Protein AF-A0A820P1N0-F1 (afdb_monomer_lite)

InterPro domains:
  IPR041491 TRPM, SLOG domain [PF18139] (3-102)
  IPR050927 Transient receptor potential cation channel M [PTHR13800] (3-101)

Sequence (105 aa):
KKSGQCDLEPNHTHFLLFDDGKENPDAVLPLRAEIEKYSRYTSLENTIEETVESPIPIVMVLVEGGRSSIETICQALEWNTPVVVIKDSGRAADLVAKLHACYSD

Structure (mmCIF, N/CA/C/O backbone):
data_AF-A0A820P1N0-F1
#
_entry.id   AF-A0A820P1N0-F1
#
loop_
_atom_site.group_PDB
_atom_site.id
_atom_site.type_symbol
_atom_site.label_atom_id
_atom_site.label_alt_id
_atom_site.label_comp_id
_atom_site.label_asym_id
_atom_site.label_entity_id
_atom_site.label_seq_id
_atom_site.pdbx_PDB_ins_code
_atom_site.Cartn_x
_atom_site.Cartn_y
_atom_site.Cartn_z
_atom_site.occupancy
_atom_site.B_iso_or_equiv
_atom_site.auth_seq_id
_atom_site.auth_comp_id
_atom_site.auth_asym_id
_atom_site.auth_atom_id
_atom_site.pdbx_PDB_model_num
ATOM 1 N N . LYS A 1 1 ? -18.922 -0.797 20.672 1.00 48.94 1 LYS A N 1
ATOM 2 C CA . LYS A 1 1 ? -17.823 -0.370 19.775 1.00 48.94 1 LYS A CA 1
ATOM 3 C C . LYS A 1 1 ? -17.818 1.151 19.728 1.00 48.94 1 LYS A C 1
ATOM 5 O O . LYS A 1 1 ? -18.884 1.708 19.492 1.00 48.94 1 LYS A O 1
ATOM 10 N N . LYS A 1 2 ? -16.690 1.816 20.015 1.00 51.81 2 LYS A N 1
ATOM 11 C CA . LYS A 1 2 ? -16.544 3.242 19.675 1.00 51.81 2 LYS A CA 1
ATOM 12 C C . LYS A 1 2 ? -16.565 3.357 18.145 1.00 51.81 2 LYS A C 1
ATOM 14 O O . LYS A 1 2 ? -16.076 2.457 17.462 1.00 51.81 2 LYS A O 1
ATOM 19 N N . SER A 1 3 ? -17.191 4.398 17.604 1.00 62.66 3 SER A N 1
ATOM 20 C CA . SER A 1 3 ? -17.210 4.641 16.158 1.00 62.66 3 SER A CA 1
ATOM 21 C C . SER A 1 3 ? -15.783 4.841 15.646 1.00 62.66 3 SER A C 1
ATOM 23 O O . SER A 1 3 ? -15.038 5.605 16.250 1.00 62.66 3 SER A O 1
ATOM 25 N N . GLY A 1 4 ? -15.414 4.175 14.550 1.00 69.62 4 GLY A N 1
ATOM 26 C CA . GLY A 1 4 ? -14.095 4.334 13.923 1.00 69.62 4 GLY A CA 1
ATOM 27 C C . GLY A 1 4 ? -13.011 3.345 14.370 1.00 69.62 4 GLY A C 1
ATOM 28 O O . GLY A 1 4 ? -11.889 3.458 13.896 1.00 69.62 4 GLY A O 1
ATOM 29 N N . GLN A 1 5 ? -13.321 2.364 15.227 1.00 75.81 5 GLN A N 1
ATOM 30 C CA . GLN A 1 5 ? -12.382 1.293 15.592 1.00 75.81 5 GLN A CA 1
ATOM 31 C C . GLN A 1 5 ? -12.703 -0.020 14.862 1.00 75.81 5 GLN A C 1
ATOM 33 O O . GLN A 1 5 ? -13.861 -0.449 14.819 1.00 75.81 5 GLN A O 1
ATOM 38 N N . CYS A 1 6 ? -11.667 -0.665 14.327 1.00 83.62 6 CYS A N 1
ATOM 39 C CA . CYS A 1 6 ? -11.699 -2.016 13.772 1.00 83.62 6 CYS A CA 1
ATOM 40 C C . CYS A 1 6 ? -11.004 -3.007 14.721 1.00 83.62 6 CYS A C 1
ATOM 42 O O . CYS A 1 6 ? -10.096 -2.636 15.462 1.00 83.62 6 CYS A O 1
ATOM 44 N N . ASP A 1 7 ? -11.461 -4.260 14.713 1.00 91.81 7 ASP A N 1
ATOM 45 C CA . ASP A 1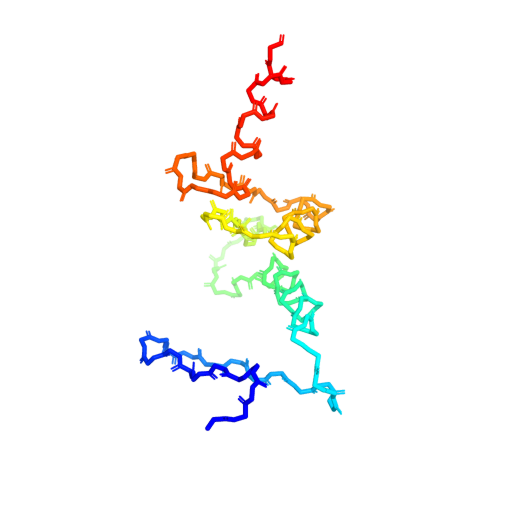 7 ? -10.792 -5.347 15.433 1.00 91.81 7 ASP A CA 1
ATOM 46 C C . ASP A 1 7 ? -9.562 -5.812 14.625 1.00 91.81 7 ASP A C 1
ATOM 48 O O . ASP A 1 7 ? -9.526 -5.648 13.403 1.00 91.81 7 ASP A O 1
ATOM 52 N N . LEU A 1 8 ? -8.561 -6.396 15.292 1.00 93.56 8 LEU A N 1
ATOM 53 C CA . LEU A 1 8 ? -7.397 -6.982 14.615 1.00 93.56 8 LEU A CA 1
ATOM 54 C C . LEU A 1 8 ? -7.804 -8.227 13.810 1.00 93.56 8 LEU A C 1
ATOM 56 O O . LEU A 1 8 ? -8.680 -8.985 14.230 1.00 93.56 8 LEU A O 1
ATOM 60 N N . GLU A 1 9 ? -7.148 -8.458 12.673 1.00 93.56 9 GLU A N 1
ATOM 61 C CA . GLU A 1 9 ? -7.422 -9.624 11.827 1.00 93.56 9 GLU A CA 1
ATOM 62 C C . GLU 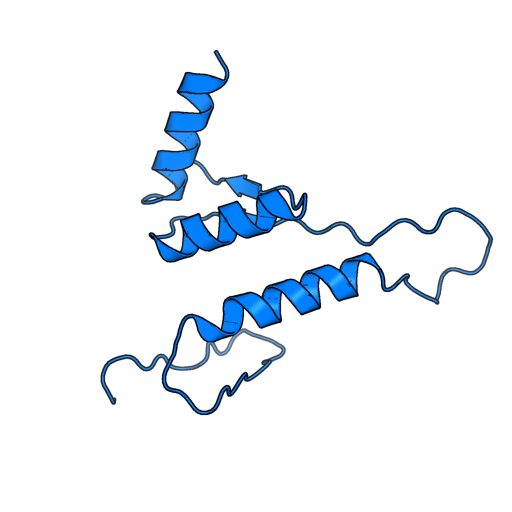A 1 9 ? -6.646 -10.859 12.358 1.00 93.56 9 GLU A C 1
ATOM 64 O O . GLU A 1 9 ? -5.430 -10.773 12.553 1.00 93.56 9 GLU A O 1
ATOM 69 N N . PRO A 1 10 ? -7.320 -11.993 12.649 1.00 96.44 10 PRO A N 1
ATOM 70 C CA . PRO A 1 10 ? -6.738 -13.132 13.378 1.00 96.44 10 PRO A CA 1
ATOM 71 C C . PRO A 1 10 ? -5.750 -14.016 12.594 1.00 96.44 10 PRO A C 1
ATOM 73 O O . PRO A 1 10 ? -5.075 -14.847 13.196 1.00 96.44 10 PRO A O 1
ATOM 76 N N . ASN A 1 11 ? -5.674 -13.880 11.276 1.00 97.00 11 ASN A N 1
ATOM 77 C CA . ASN A 1 11 ? -4.828 -14.654 10.371 1.00 97.00 11 ASN A CA 1
ATOM 78 C C . ASN A 1 11 ? -3.450 -14.005 10.126 1.00 97.00 11 ASN A C 1
ATOM 80 O O . ASN A 1 11 ? -2.628 -14.574 9.403 1.00 97.00 11 ASN A O 1
ATOM 84 N N . HIS A 1 12 ? -3.153 -12.843 10.723 1.00 95.12 12 HIS A N 1
ATOM 85 C CA . HIS A 1 12 ? -1.797 -12.287 10.719 1.00 95.12 12 HIS A CA 1
ATOM 86 C C . HIS A 1 12 ? -0.866 -13.027 11.693 1.00 95.12 12 HIS A C 1
ATOM 88 O O . HIS A 1 12 ? -1.254 -13.409 12.793 1.00 95.12 12 HIS A O 1
ATOM 94 N N . THR A 1 13 ? 0.404 -13.183 11.305 1.00 96.94 13 THR A N 1
ATOM 95 C CA . THR A 1 13 ? 1.436 -13.824 12.143 1.00 96.94 13 THR A CA 1
ATOM 96 C C . THR A 1 13 ? 2.090 -12.857 13.130 1.00 96.94 13 THR A C 1
ATOM 98 O O . THR A 1 13 ? 2.517 -13.270 14.204 1.00 96.94 13 THR A O 1
ATOM 101 N N . HIS A 1 14 ? 2.183 -11.578 12.763 1.00 93.75 14 HIS A N 1
ATOM 102 C CA . HIS A 1 14 ? 2.850 -10.526 13.525 1.00 93.75 14 HIS A CA 1
ATOM 103 C C . HIS A 1 14 ? 2.036 -9.235 13.441 1.00 93.75 14 HIS A C 1
ATOM 105 O O . HIS A 1 14 ? 1.436 -8.943 12.406 1.00 93.75 14 HIS A O 1
ATOM 111 N N . PHE A 1 15 ? 2.072 -8.440 14.510 1.00 92.38 15 PHE A N 1
ATOM 112 C CA . PHE A 1 15 ? 1.457 -7.117 14.564 1.00 92.38 15 PHE A CA 1
ATOM 113 C C . PHE A 1 15 ? 2.504 -6.083 14.968 1.00 92.38 15 PHE A C 1
ATOM 115 O O . PHE A 1 15 ? 3.211 -6.266 15.958 1.00 92.38 15 PHE A O 1
ATOM 122 N N . LEU A 1 16 ? 2.565 -4.983 14.222 1.00 88.69 16 LEU A N 1
ATOM 123 C CA . LEU A 1 16 ? 3.283 -3.776 14.617 1.00 88.69 16 LEU A CA 1
ATOM 124 C C . LEU A 1 16 ? 2.231 -2.736 15.000 1.00 88.69 16 LEU A C 1
ATOM 126 O O . LEU A 1 16 ? 1.478 -2.272 14.147 1.00 88.69 16 LEU A O 1
ATOM 130 N N . LEU A 1 17 ? 2.139 -2.428 16.293 1.00 88.31 17 LEU A N 1
ATOM 131 C CA . LEU A 1 17 ? 1.188 -1.451 16.817 1.00 88.31 17 LEU A CA 1
ATOM 132 C C . LEU A 1 17 ? 1.887 -0.098 16.925 1.00 88.31 17 LEU A C 1
ATOM 134 O O . LEU A 1 17 ? 2.865 0.037 17.6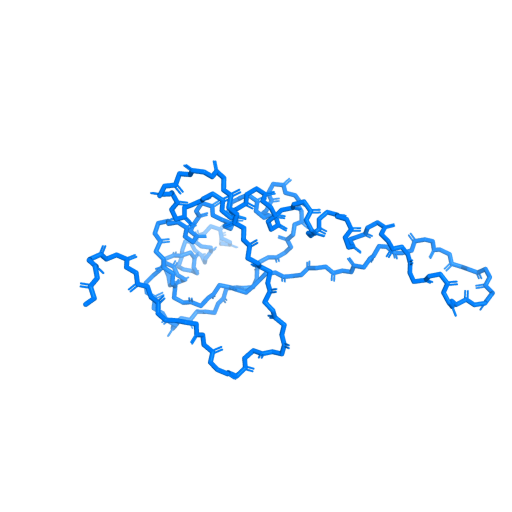59 1.00 88.31 17 LEU A O 1
ATOM 138 N N . PHE A 1 18 ? 1.393 0.880 16.174 1.00 83.38 18 PHE A N 1
ATOM 139 C CA . PHE A 1 18 ? 1.914 2.240 16.177 1.00 83.38 18 PHE A CA 1
ATOM 140 C C . PHE A 1 18 ? 1.005 3.153 16.998 1.00 83.38 18 PHE A C 1
ATOM 142 O O . PHE A 1 18 ? -0.214 3.115 16.838 1.00 83.38 18 PHE A O 1
ATOM 149 N N . ASP A 1 19 ? 1.610 3.966 17.858 1.00 85.75 19 ASP A N 1
ATOM 150 C CA . ASP A 1 19 ? 0.928 4.956 18.687 1.00 85.75 19 ASP A CA 1
ATOM 151 C C . ASP A 1 19 ? 1.671 6.293 18.558 1.00 85.75 19 ASP A C 1
ATOM 153 O O . ASP A 1 19 ? 2.826 6.413 18.968 1.00 85.75 19 ASP A O 1
ATOM 157 N N . ASP A 1 20 ? 1.022 7.289 17.951 1.00 83.50 20 ASP A N 1
ATOM 158 C CA . ASP A 1 20 ? 1.520 8.66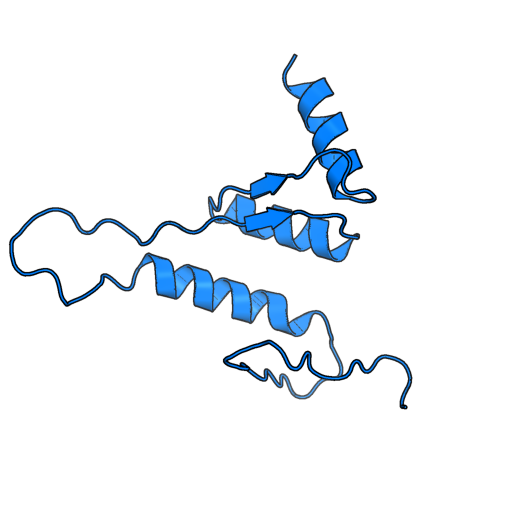8 17.852 1.00 83.50 20 ASP A CA 1
ATOM 159 C C . ASP A 1 20 ? 0.925 9.586 18.940 1.00 83.50 20 ASP A C 1
ATOM 161 O O . ASP A 1 20 ? 1.089 10.811 18.896 1.00 83.50 20 ASP A O 1
ATOM 165 N N . GLY A 1 21 ? 0.213 9.006 19.913 1.00 86.25 21 GLY A N 1
ATOM 166 C CA . GLY A 1 21 ? -0.526 9.707 20.955 1.00 86.25 21 GLY A CA 1
ATOM 167 C C . GLY A 1 21 ? -1.802 10.399 20.463 1.00 86.25 21 GLY A C 1
ATOM 168 O O . GLY A 1 21 ? -2.403 11.157 21.230 1.00 86.25 21 GLY A O 1
ATOM 169 N N . LYS A 1 22 ? -2.219 10.194 19.203 1.00 83.44 22 LYS A N 1
ATOM 170 C CA . LYS A 1 22 ? -3.414 10.797 18.594 1.00 83.44 22 LYS A CA 1
ATOM 171 C C . LYS A 1 22 ? -4.338 9.720 18.023 1.00 83.44 22 LYS A C 1
ATOM 173 O O . LYS A 1 22 ? -3.924 8.649 17.602 1.00 83.44 22 LYS A O 1
ATOM 178 N N . GLU A 1 23 ? -5.631 10.029 17.934 1.00 77.88 23 GLU A N 1
ATOM 179 C CA . GLU A 1 23 ? -6.587 9.195 17.190 1.00 77.88 23 GLU A CA 1
ATOM 180 C C . GLU A 1 23 ? -6.524 9.546 15.690 1.00 77.88 23 GLU A C 1
ATOM 182 O O . GLU A 1 23 ? -7.466 10.105 15.129 1.00 77.88 23 GLU A O 1
ATOM 187 N N . ASN A 1 24 ? -5.379 9.278 15.048 1.00 73.31 24 ASN A N 1
ATOM 188 C CA . ASN A 1 24 ? -5.157 9.547 13.626 1.00 73.31 24 ASN A CA 1
ATOM 189 C C . ASN A 1 24 ? -4.913 8.244 12.833 1.00 73.31 24 ASN A C 1
ATOM 191 O O . ASN A 1 24 ? -3.807 7.704 12.877 1.00 73.31 24 ASN A O 1
ATOM 195 N N . PRO A 1 25 ? -5.898 7.745 12.065 1.00 69.06 25 PRO A N 1
ATOM 196 C CA . PRO A 1 25 ? -5.761 6.489 11.325 1.00 69.06 25 PRO A CA 1
ATOM 197 C C . PRO A 1 25 ? -4.703 6.537 10.208 1.00 69.06 25 PRO A C 1
ATOM 199 O O . PRO A 1 25 ? -4.191 5.490 9.818 1.00 69.06 25 PRO A O 1
ATOM 202 N N . ASP A 1 26 ? -4.328 7.726 9.727 1.00 72.12 26 ASP A N 1
ATOM 203 C CA . ASP A 1 26 ? -3.341 7.888 8.650 1.00 72.12 26 ASP A CA 1
ATOM 204 C C . ASP A 1 26 ? -1.891 7.969 9.169 1.00 72.12 26 ASP A C 1
ATOM 206 O O . ASP A 1 26 ? -0.939 8.012 8.387 1.00 72.12 26 ASP A O 1
ATOM 210 N N . ALA A 1 27 ? -1.687 7.951 10.492 1.00 75.06 27 ALA A N 1
ATOM 211 C CA . ALA A 1 27 ? -0.367 8.088 11.112 1.00 75.06 27 ALA A CA 1
ATOM 212 C C . ALA A 1 27 ? 0.587 6.913 10.810 1.00 75.06 27 ALA A C 1
ATOM 214 O O . ALA A 1 27 ? 1.796 7.034 10.991 1.00 75.06 27 ALA A O 1
ATOM 215 N N . VAL A 1 28 ? 0.063 5.790 10.309 1.00 77.19 28 VAL A N 1
ATOM 216 C CA . VAL A 1 28 ? 0.844 4.588 9.971 1.00 77.19 28 VAL A CA 1
ATOM 217 C C . VAL A 1 28 ? 1.601 4.729 8.641 1.00 77.19 28 VAL A C 1
ATOM 219 O O . VAL A 1 28 ? 2.604 4.042 8.440 1.00 77.19 28 VAL A O 1
ATOM 222 N N . LEU A 1 29 ? 1.179 5.622 7.733 1.00 75.00 29 LEU A N 1
ATOM 223 C CA . LEU A 1 29 ? 1.800 5.757 6.405 1.00 75.00 29 LEU A CA 1
ATOM 224 C C . LEU A 1 29 ? 3.314 6.076 6.477 1.00 75.00 29 LEU A C 1
ATOM 226 O O . LEU A 1 29 ? 4.091 5.352 5.847 1.00 75.00 29 LEU A O 1
ATOM 230 N N . PRO A 1 30 ? 3.774 7.071 7.268 1.00 76.94 30 PRO A N 1
ATOM 231 C CA . PRO A 1 30 ? 5.203 7.360 7.429 1.00 76.94 30 PRO A CA 1
ATOM 232 C C . PRO A 1 30 ? 6.011 6.233 8.084 1.00 76.94 30 PRO A C 1
ATOM 234 O O . PRO A 1 30 ? 7.195 6.090 7.796 1.00 76.94 30 PRO A O 1
ATOM 237 N N . LEU A 1 31 ? 5.397 5.416 8.945 1.00 80.81 31 LEU A N 1
ATOM 238 C CA . LEU A 1 31 ? 6.086 4.269 9.540 1.00 80.81 31 LEU A CA 1
ATOM 239 C C . LEU A 1 31 ? 6.304 3.169 8.497 1.00 80.81 31 LEU A C 1
ATOM 241 O O . LEU A 1 31 ? 7.403 2.633 8.365 1.00 80.81 31 LEU A O 1
ATOM 245 N N . ARG A 1 32 ? 5.255 2.838 7.734 1.00 79.62 32 ARG A N 1
ATOM 246 C CA . ARG A 1 32 ? 5.324 1.824 6.673 1.00 79.62 32 ARG A CA 1
ATOM 247 C C . ARG A 1 32 ? 6.433 2.158 5.674 1.00 79.62 32 ARG A C 1
ATOM 249 O O . ARG A 1 32 ? 7.228 1.298 5.309 1.00 79.62 32 ARG A O 1
ATOM 256 N N . ALA A 1 33 ? 6.488 3.420 5.279 1.00 77.62 33 ALA A N 1
ATOM 257 C CA . ALA A 1 33 ? 7.524 3.989 4.441 1.00 77.62 33 ALA A CA 1
ATOM 258 C C . ALA A 1 33 ? 8.954 3.752 4.937 1.00 77.62 33 ALA A C 1
ATOM 260 O O . ALA A 1 33 ? 9.832 3.343 4.176 1.00 77.62 33 ALA A O 1
ATOM 261 N N . GLU A 1 34 ? 9.194 4.024 6.219 1.00 81.62 34 GLU A N 1
ATOM 262 C CA . GLU A 1 34 ? 10.504 3.866 6.839 1.00 81.62 34 GLU A CA 1
ATOM 263 C C . GLU A 1 34 ? 10.923 2.394 6.885 1.00 81.62 34 GLU A C 1
ATOM 265 O O . GLU A 1 34 ? 12.064 2.073 6.555 1.00 81.62 34 GLU A O 1
ATOM 270 N N . ILE A 1 35 ? 9.981 1.496 7.186 1.00 82.69 35 ILE A N 1
ATOM 271 C CA . ILE A 1 35 ? 10.203 0.046 7.154 1.00 82.69 35 ILE A CA 1
ATOM 272 C C . ILE A 1 35 ? 10.580 -0.407 5.740 1.00 82.69 35 ILE A C 1
ATOM 274 O O . ILE A 1 35 ? 11.591 -1.082 5.562 1.00 82.69 35 ILE A O 1
ATOM 278 N N . GLU A 1 36 ? 9.819 -0.004 4.720 1.00 81.25 36 GLU A N 1
ATOM 279 C CA . GLU A 1 36 ? 10.112 -0.356 3.326 1.00 81.25 36 GLU A CA 1
ATOM 280 C C . GLU A 1 36 ? 11.468 0.191 2.862 1.00 81.25 36 GLU A C 1
ATOM 282 O O . GLU A 1 36 ? 12.185 -0.461 2.100 1.00 81.25 36 GLU A O 1
ATOM 287 N N . LYS A 1 37 ? 11.851 1.386 3.318 1.00 78.75 37 LYS A N 1
ATOM 288 C CA . LYS A 1 37 ? 13.178 1.942 3.047 1.00 78.75 37 LYS A CA 1
ATOM 289 C C . LYS A 1 37 ? 14.262 1.119 3.738 1.00 78.75 37 LYS A C 1
ATOM 291 O O . LYS A 1 37 ? 15.239 0.766 3.090 1.00 78.75 37 LYS A O 1
ATOM 296 N N . TYR A 1 38 ? 14.093 0.797 5.017 1.00 80.75 38 TYR A N 1
ATOM 297 C CA . TYR A 1 38 ? 15.064 0.018 5.780 1.00 80.75 38 TYR A CA 1
ATOM 298 C C . TYR A 1 38 ? 15.271 -1.369 5.161 1.00 80.75 38 TYR A C 1
ATOM 300 O O . TYR A 1 38 ? 16.398 -1.720 4.827 1.00 80.75 38 TYR A O 1
ATOM 308 N N . SER A 1 39 ? 14.186 -2.099 4.878 1.00 76.69 39 SER A N 1
ATOM 309 C CA . SER A 1 39 ? 14.245 -3.430 4.265 1.00 76.69 39 SER A CA 1
ATOM 310 C C . SER A 1 39 ? 14.966 -3.449 2.917 1.00 76.69 39 SER A C 1
ATOM 312 O O . SER A 1 39 ? 15.635 -4.428 2.618 1.00 76.69 39 SER A O 1
ATOM 314 N N . ARG A 1 40 ? 14.890 -2.381 2.109 1.00 73.88 40 ARG A N 1
ATOM 315 C CA . ARG A 1 40 ? 15.651 -2.295 0.848 1.00 73.88 40 ARG A CA 1
ATOM 316 C C . ARG A 1 40 ? 17.163 -2.285 1.050 1.00 73.88 40 ARG A C 1
ATOM 318 O O . ARG A 1 40 ? 17.870 -2.816 0.200 1.00 73.88 40 ARG A O 1
ATOM 325 N N . TYR A 1 41 ? 17.645 -1.650 2.119 1.00 71.25 41 TYR A N 1
ATOM 326 C CA . TYR A 1 41 ? 19.075 -1.433 2.367 1.00 71.25 41 TYR A CA 1
ATOM 327 C C . TYR A 1 41 ? 19.678 -2.415 3.371 1.00 71.25 41 TYR A C 1
ATOM 329 O O . TYR A 1 41 ? 20.899 -2.513 3.458 1.00 71.25 41 TYR A O 1
ATOM 337 N N . THR A 1 42 ? 18.856 -3.158 4.113 1.00 68.50 42 THR A N 1
ATOM 338 C CA . THR A 1 42 ? 19.327 -4.295 4.902 1.00 68.50 42 THR A CA 1
ATOM 339 C C . THR A 1 42 ? 19.654 -5.442 3.950 1.00 68.50 42 THR A C 1
ATOM 341 O O . THR A 1 42 ? 18.777 -6.195 3.531 1.00 68.50 42 THR A O 1
ATOM 344 N N . SER A 1 43 ? 20.924 -5.564 3.574 1.00 57.78 43 SER A N 1
ATOM 345 C CA . SER A 1 43 ? 21.436 -6.752 2.900 1.00 57.78 43 SER A CA 1
ATOM 346 C C . SER A 1 43 ? 21.247 -7.969 3.811 1.00 57.78 43 SER A C 1
ATOM 348 O O . SER A 1 43 ? 21.430 -7.902 5.027 1.00 57.78 43 SER A O 1
ATOM 350 N N . LEU A 1 44 ? 20.849 -9.103 3.233 1.00 58.81 44 LEU A N 1
ATOM 351 C CA . LEU A 1 44 ? 20.894 -10.385 3.930 1.00 58.81 44 LEU A CA 1
ATOM 352 C C . LEU A 1 44 ? 22.370 -10.684 4.232 1.00 58.81 44 LEU A C 1
ATOM 354 O O . LEU A 1 44 ? 23.075 -11.195 3.367 1.00 58.81 44 LEU A O 1
ATOM 358 N N . GLU A 1 45 ? 22.829 -10.386 5.450 1.00 52.75 45 GLU A N 1
ATOM 359 C CA . GLU A 1 45 ? 24.209 -10.594 5.941 1.00 52.75 45 GLU A CA 1
ATOM 360 C C . GLU A 1 45 ? 24.715 -12.055 5.840 1.00 52.75 45 GLU A C 1
ATOM 362 O O . GLU A 1 45 ? 25.837 -12.359 6.230 1.00 52.75 45 GLU A O 1
ATOM 367 N N . ASN A 1 46 ? 23.913 -12.981 5.304 1.00 49.84 46 ASN A N 1
ATOM 368 C CA . ASN A 1 46 ? 24.137 -14.423 5.369 1.00 49.84 46 ASN A CA 1
ATOM 369 C C . ASN A 1 46 ? 24.561 -15.095 4.054 1.00 49.84 46 ASN A C 1
ATOM 371 O O . ASN A 1 46 ? 24.611 -16.324 4.022 1.00 49.84 46 ASN A O 1
ATOM 375 N N . THR A 1 47 ? 24.883 -14.363 2.982 1.00 49.62 47 THR A N 1
ATOM 376 C CA . THR A 1 47 ? 25.428 -15.013 1.773 1.00 49.62 47 THR A CA 1
ATOM 377 C C . THR A 1 47 ? 26.927 -14.779 1.683 1.00 49.62 47 THR A C 1
ATOM 379 O O . THR A 1 47 ? 27.409 -13.727 1.278 1.00 49.62 47 THR A O 1
ATOM 382 N N . ILE A 1 48 ? 27.639 -15.794 2.163 1.00 54.78 48 ILE A N 1
ATOM 383 C CA . ILE A 1 48 ? 29.066 -16.033 1.989 1.00 54.78 48 ILE A CA 1
ATOM 384 C C . ILE A 1 48 ? 29.363 -15.998 0.480 1.00 54.78 48 ILE A C 1
ATOM 386 O O . ILE A 1 48 ? 28.635 -16.619 -0.287 1.00 54.78 48 ILE A O 1
ATOM 390 N N . GLU A 1 49 ? 30.440 -15.302 0.111 1.00 52.53 49 GLU A N 1
ATOM 391 C CA . GLU A 1 49 ? 30.992 -15.099 -1.241 1.00 52.53 49 GLU A CA 1
ATOM 392 C C . GLU A 1 49 ? 30.512 -13.835 -1.975 1.00 52.53 49 GLU A C 1
ATOM 394 O O . GLU A 1 49 ? 29.341 -13.626 -2.270 1.00 52.53 49 GLU A O 1
ATOM 399 N N . GLU A 1 50 ? 31.496 -12.971 -2.240 1.00 63.59 50 GLU A N 1
ATOM 400 C CA . GLU A 1 50 ? 31.437 -11.741 -3.024 1.00 63.59 50 GLU A CA 1
ATOM 401 C C . GLU A 1 50 ? 30.454 -11.845 -4.196 1.00 63.59 50 GLU A C 1
ATOM 403 O O . GLU A 1 50 ? 30.662 -12.671 -5.077 1.00 63.59 50 GLU A O 1
ATOM 408 N N . THR A 1 51 ? 29.416 -11.000 -4.249 1.00 50.78 51 THR A N 1
ATOM 409 C CA . THR A 1 51 ? 28.883 -10.404 -5.494 1.00 50.78 51 THR A CA 1
ATOM 410 C C . THR A 1 51 ? 27.642 -9.545 -5.221 1.00 50.78 51 THR A C 1
ATOM 412 O O . THR A 1 51 ? 26.554 -10.049 -4.992 1.00 50.78 51 THR A O 1
ATOM 415 N N . VAL A 1 52 ? 27.823 -8.224 -5.350 1.00 55.00 52 VAL A N 1
ATOM 416 C CA . VAL A 1 52 ? 26.785 -7.181 -5.487 1.00 55.00 52 VAL A CA 1
ATOM 417 C C . VAL A 1 52 ? 25.854 -7.009 -4.275 1.00 55.00 52 VAL A C 1
ATOM 419 O O . VAL A 1 52 ? 24.980 -7.826 -4.013 1.00 55.00 52 VAL A O 1
ATOM 422 N N . GLU A 1 53 ? 25.968 -5.862 -3.594 1.00 60.25 53 GLU A N 1
ATOM 423 C CA . GLU A 1 53 ? 24.935 -5.337 -2.686 1.00 60.25 53 GLU A CA 1
ATOM 424 C C . GLU A 1 53 ? 23.642 -5.078 -3.480 1.00 60.25 53 GLU A C 1
ATOM 426 O O . GLU A 1 53 ? 23.368 -3.966 -3.934 1.00 60.25 53 GLU A O 1
ATOM 431 N N . SER A 1 54 ? 22.868 -6.130 -3.743 1.00 66.50 54 SER A N 1
ATOM 432 C CA . SER A 1 54 ? 21.589 -6.013 -4.427 1.00 66.50 54 SER A CA 1
ATOM 433 C C . SER A 1 54 ? 20.512 -5.700 -3.386 1.00 66.50 54 SER A C 1
ATOM 435 O O . SER A 1 54 ? 20.350 -6.472 -2.436 1.00 66.50 54 SER A O 1
ATOM 437 N N . PRO A 1 55 ? 19.794 -4.572 -3.514 1.00 75.50 55 PRO A N 1
ATOM 438 C CA . PRO A 1 55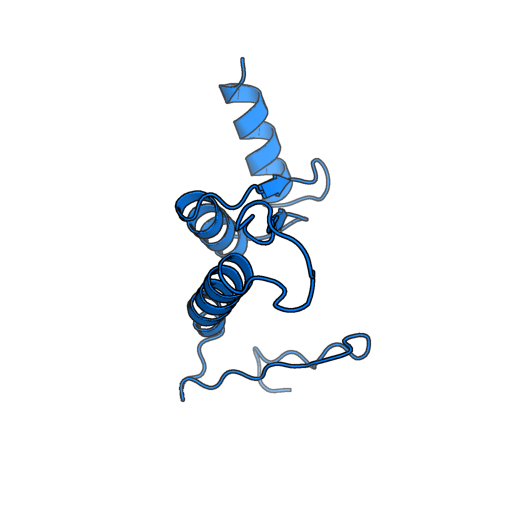 ? 18.749 -4.214 -2.567 1.00 75.50 55 PRO A CA 1
ATOM 439 C C . PRO A 1 55 ? 17.607 -5.230 -2.616 1.00 75.50 55 PRO A C 1
ATOM 441 O O . PRO A 1 55 ? 17.279 -5.763 -3.679 1.00 75.50 55 PRO A O 1
ATOM 444 N N . ILE A 1 56 ? 16.952 -5.458 -1.476 1.00 83.00 56 ILE A N 1
ATOM 445 C CA . ILE A 1 56 ? 15.762 -6.314 -1.430 1.00 83.00 56 ILE A CA 1
ATOM 446 C C . ILE A 1 56 ? 14.653 -5.645 -2.264 1.00 83.00 56 ILE A C 1
ATOM 448 O O . ILE A 1 56 ? 14.272 -4.508 -1.966 1.00 83.00 56 ILE A O 1
ATOM 452 N N . PRO A 1 57 ? 14.116 -6.302 -3.310 1.00 86.25 57 PRO A N 1
ATOM 453 C CA . PRO A 1 57 ? 13.070 -5.713 -4.134 1.00 86.25 57 PRO A CA 1
ATOM 454 C C . PRO A 1 57 ? 11.749 -5.650 -3.359 1.00 86.25 57 PRO A C 1
ATOM 456 O O . PRO A 1 57 ? 11.332 -6.620 -2.729 1.00 86.25 57 PRO A O 1
ATOM 459 N N . ILE A 1 58 ? 11.061 -4.513 -3.451 1.00 87.69 58 ILE A N 1
ATOM 460 C CA . ILE A 1 58 ? 9.742 -4.293 -2.846 1.00 87.69 58 ILE A CA 1
ATOM 461 C C . ILE A 1 58 ? 8.767 -3.895 -3.948 1.00 87.69 58 ILE A C 1
ATOM 463 O O . ILE A 1 58 ? 9.090 -3.062 -4.793 1.00 87.69 58 ILE A O 1
ATOM 467 N N . VAL A 1 59 ? 7.572 -4.481 -3.914 1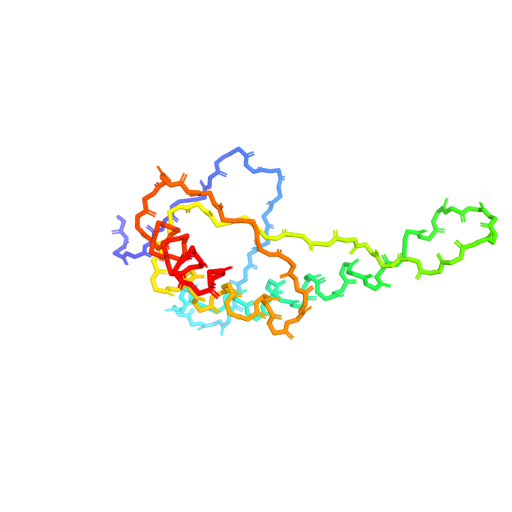.00 92.62 59 VAL A N 1
ATOM 468 C CA . VAL A 1 59 ? 6.460 -4.202 -4.827 1.00 92.62 59 VAL A CA 1
ATOM 469 C C . VAL A 1 59 ? 5.196 -3.943 -4.014 1.00 92.62 59 VAL A C 1
ATOM 471 O O . VAL A 1 59 ? 4.978 -4.580 -2.983 1.00 92.62 59 VAL A O 1
ATOM 474 N N . MET A 1 60 ? 4.352 -3.024 -4.478 1.00 93.88 60 MET A N 1
ATOM 475 C CA . MET A 1 60 ? 3.040 -2.774 -3.887 1.00 93.88 60 MET A CA 1
ATOM 476 C C . MET A 1 60 ? 1.930 -3.290 -4.803 1.00 93.88 60 MET A C 1
ATOM 478 O O . MET A 1 60 ? 2.025 -3.162 -6.019 1.00 93.88 60 MET A O 1
ATOM 482 N N . VAL A 1 61 ? 0.860 -3.842 -4.230 1.00 96.75 61 VAL A N 1
ATOM 483 C CA . VAL A 1 61 ? -0.314 -4.303 -4.985 1.00 96.75 61 VAL A CA 1
ATOM 484 C C . VAL A 1 61 ? -1.522 -3.453 -4.610 1.00 96.75 61 VAL A C 1
ATOM 486 O O . VAL A 1 61 ? -1.849 -3.324 -3.431 1.00 96.75 61 VAL A O 1
ATOM 489 N N . LEU A 1 62 ? -2.189 -2.878 -5.611 1.00 97.50 62 LEU A N 1
ATOM 490 C CA . LEU A 1 62 ? -3.446 -2.155 -5.449 1.00 97.50 62 LEU A CA 1
ATOM 491 C C . LEU A 1 62 ? -4.620 -3.049 -5.866 1.00 97.50 62 LEU A C 1
ATOM 493 O O . LEU A 1 62 ? -4.758 -3.398 -7.040 1.00 97.50 62 LEU A O 1
ATOM 497 N N . VAL A 1 63 ? -5.477 -3.366 -4.894 1.00 97.81 63 VAL A N 1
ATOM 498 C CA . VAL A 1 63 ? -6.762 -4.059 -5.067 1.00 97.81 63 VAL A CA 1
ATOM 499 C C . VAL A 1 63 ? -7.851 -3.161 -4.485 1.00 97.81 63 VAL A C 1
ATOM 501 O O . VAL A 1 63 ? -7.721 -2.708 -3.347 1.00 97.81 63 VAL A O 1
ATOM 504 N N . GLU A 1 64 ? -8.896 -2.868 -5.257 1.00 97.19 64 GLU A N 1
ATOM 505 C CA . GLU A 1 64 ? -9.878 -1.826 -4.935 1.00 97.19 64 GLU A CA 1
ATOM 506 C C . GLU A 1 64 ? -9.236 -0.476 -4.535 1.00 97.19 64 GLU A C 1
ATOM 508 O O . GLU A 1 64 ? -8.614 0.204 -5.349 1.00 97.19 64 GLU A O 1
ATOM 513 N N . GLY A 1 65 ? -9.418 -0.052 -3.281 1.00 95.06 65 GLY A N 1
ATOM 514 C CA . GLY A 1 65 ? -8.881 1.176 -2.715 1.00 95.06 65 GLY A CA 1
ATOM 515 C C . GLY A 1 65 ? -9.833 2.375 -2.713 1.00 95.06 65 GLY A C 1
ATOM 516 O O . GLY A 1 65 ? -10.882 2.415 -3.358 1.00 95.06 65 GLY A O 1
ATOM 517 N N . GLY A 1 66 ? -9.447 3.382 -1.936 1.00 93.81 66 GLY A N 1
ATOM 518 C CA . GLY A 1 66 ? -10.099 4.689 -1.858 1.00 93.81 66 GLY A CA 1
ATOM 519 C C . GLY A 1 66 ? -9.088 5.821 -2.013 1.00 93.81 66 GLY A C 1
ATOM 520 O O . GLY A 1 66 ? -7.980 5.613 -2.498 1.00 93.81 66 GLY A O 1
ATOM 521 N N . ARG A 1 67 ? -9.454 7.026 -1.566 1.00 91.06 67 ARG A N 1
ATOM 522 C CA . ARG A 1 67 ? -8.579 8.205 -1.641 1.00 91.06 67 ARG A CA 1
ATOM 523 C C . ARG A 1 67 ? -7.222 7.983 -0.960 1.00 91.06 67 ARG A C 1
ATOM 525 O O . ARG A 1 67 ? -6.202 8.189 -1.606 1.00 91.06 67 ARG A O 1
ATOM 532 N N . SER A 1 68 ? -7.208 7.477 0.274 1.00 87.62 68 SER A N 1
ATOM 533 C CA . SER A 1 68 ? -5.961 7.203 1.005 1.00 87.62 68 SER A CA 1
ATOM 534 C C . SER A 1 68 ? -5.082 6.166 0.291 1.00 87.62 68 SER A C 1
ATOM 536 O O . SER A 1 68 ? -3.857 6.244 0.337 1.00 87.62 68 SER A O 1
ATOM 538 N N . SER A 1 69 ? -5.685 5.214 -0.437 1.00 92.81 69 SER A N 1
ATOM 539 C CA . SER A 1 69 ? -4.941 4.249 -1.258 1.00 92.81 69 SER A CA 1
ATOM 540 C C . SER A 1 69 ? -4.224 4.935 -2.420 1.00 92.81 69 SER A C 1
ATOM 542 O O . SER A 1 69 ? -3.093 4.576 -2.717 1.00 92.81 69 SER A O 1
ATOM 544 N N . ILE A 1 70 ? -4.846 5.940 -3.047 1.00 93.75 70 ILE A N 1
ATOM 545 C CA . ILE A 1 70 ? -4.211 6.736 -4.109 1.00 93.75 70 ILE A CA 1
ATOM 546 C C . ILE A 1 70 ? -3.036 7.543 -3.539 1.00 93.75 70 ILE A C 1
ATOM 548 O O . ILE A 1 70 ? -1.950 7.535 -4.105 1.00 93.75 70 ILE A O 1
ATOM 552 N N . GLU A 1 71 ? -3.218 8.195 -2.391 1.00 90.38 71 GLU A N 1
ATOM 553 C CA . GLU A 1 71 ? -2.138 8.939 -1.722 1.00 90.38 71 GLU A CA 1
ATOM 554 C C . GLU A 1 71 ? -0.951 8.012 -1.395 1.00 90.38 71 GLU A C 1
ATOM 556 O O . GLU A 1 71 ? 0.201 8.337 -1.682 1.00 90.38 71 GLU A O 1
ATOM 561 N N . THR A 1 72 ? -1.247 6.798 -0.923 1.00 89.75 72 THR A N 1
ATOM 562 C CA . THR A 1 72 ? -0.245 5.759 -0.647 1.00 89.75 72 THR A CA 1
ATOM 563 C C . THR A 1 72 ? 0.487 5.294 -1.913 1.00 89.75 72 THR A C 1
ATOM 565 O O . THR A 1 72 ? 1.705 5.129 -1.880 1.00 89.75 72 THR A O 1
ATOM 568 N N . ILE A 1 73 ? -0.215 5.068 -3.037 1.00 92.69 73 ILE A N 1
ATOM 569 C CA . ILE A 1 73 ? 0.443 4.617 -4.280 1.00 92.69 73 ILE A CA 1
ATOM 570 C C . ILE A 1 73 ? 1.326 5.726 -4.864 1.00 92.69 73 ILE A C 1
ATOM 572 O O . ILE A 1 73 ? 2.406 5.427 -5.361 1.00 92.69 73 ILE A O 1
ATOM 576 N N . CYS A 1 74 ? 0.908 6.994 -4.771 1.00 91.19 74 CYS A N 1
ATOM 577 C CA . CYS A 1 74 ? 1.715 8.130 -5.217 1.00 91.19 74 CYS A CA 1
ATOM 578 C C . CYS A 1 74 ? 3.030 8.205 -4.435 1.00 91.19 74 CYS A C 1
ATOM 580 O O . CYS A 1 74 ? 4.096 8.279 -5.039 1.00 91.19 74 CYS A O 1
ATOM 582 N N . GLN A 1 75 ? 2.964 8.086 -3.108 1.00 87.69 75 GLN A N 1
ATOM 583 C CA . GLN A 1 75 ? 4.153 8.055 -2.258 1.00 87.69 75 GLN A CA 1
ATOM 584 C C . GLN A 1 75 ? 5.064 6.854 -2.568 1.00 87.69 75 GLN A C 1
ATOM 586 O O . GLN A 1 75 ? 6.283 6.992 -2.644 1.00 87.69 75 GLN A O 1
ATOM 591 N N . ALA A 1 76 ? 4.486 5.671 -2.799 1.00 88.75 76 ALA A N 1
ATOM 592 C CA . ALA A 1 76 ? 5.251 4.486 -3.183 1.00 88.75 76 ALA A CA 1
ATOM 593 C C . ALA A 1 76 ? 6.021 4.705 -4.503 1.00 88.75 76 ALA A C 1
ATOM 595 O O . ALA A 1 76 ? 7.197 4.337 -4.596 1.00 88.75 76 ALA A O 1
ATOM 596 N N . LEU A 1 77 ? 5.384 5.342 -5.494 1.00 90.88 77 LEU A N 1
ATOM 597 C CA . LEU A 1 77 ? 5.991 5.685 -6.784 1.00 90.88 77 LEU A CA 1
ATOM 598 C C . LEU A 1 77 ? 7.098 6.742 -6.651 1.00 90.88 77 LEU A C 1
ATOM 600 O O . LEU A 1 77 ? 8.133 6.598 -7.297 1.00 90.88 77 LEU A O 1
ATOM 604 N N . GLU A 1 78 ? 6.939 7.747 -5.781 1.00 88.81 78 GLU A N 1
ATOM 605 C CA . GLU A 1 78 ? 7.998 8.727 -5.468 1.00 88.81 78 GLU A CA 1
ATOM 606 C C . GLU A 1 78 ? 9.275 8.060 -4.925 1.00 88.81 78 GLU A C 1
ATOM 608 O O . GLU A 1 78 ? 10.382 8.553 -5.143 1.00 88.81 78 GLU A O 1
ATOM 613 N N . TRP A 1 79 ? 9.147 6.904 -4.266 1.00 83.94 79 TRP A N 1
ATOM 614 C CA . TRP A 1 79 ? 10.278 6.090 -3.803 1.00 83.94 79 TRP A CA 1
ATOM 615 C C . TRP A 1 79 ? 10.695 4.978 -4.762 1.00 83.94 79 TRP A C 1
ATOM 617 O O . TRP A 1 79 ? 11.415 4.061 -4.362 1.00 83.94 79 TRP A O 1
ATOM 627 N N . ASN A 1 80 ? 10.278 5.045 -6.026 1.00 86.12 80 ASN A N 1
ATOM 628 C CA . ASN A 1 80 ? 10.572 4.034 -7.043 1.00 86.12 80 ASN A CA 1
ATOM 629 C C . ASN A 1 80 ? 10.112 2.619 -6.640 1.00 86.12 80 ASN A C 1
ATOM 631 O O . ASN A 1 80 ? 10.743 1.625 -6.998 1.00 86.12 80 ASN A O 1
ATOM 635 N N . THR A 1 81 ? 9.018 2.509 -5.881 1.00 89.31 81 THR A N 1
ATOM 636 C CA . THR A 1 81 ? 8.358 1.228 -5.608 1.00 89.31 81 THR A CA 1
ATOM 637 C C . THR A 1 81 ? 7.404 0.916 -6.756 1.00 89.31 81 THR A C 1
ATOM 639 O O . THR A 1 81 ? 6.442 1.663 -6.948 1.00 89.31 81 THR A O 1
ATOM 642 N N . PRO A 1 82 ? 7.607 -0.174 -7.514 1.00 93.94 82 PRO A N 1
ATOM 643 C CA . PRO A 1 82 ? 6.652 -0.580 -8.534 1.00 93.94 82 PRO A CA 1
ATOM 644 C C . PRO A 1 82 ? 5.288 -0.893 -7.912 1.00 93.94 82 PRO A C 1
ATOM 646 O O . PRO A 1 82 ? 5.206 -1.541 -6.863 1.00 93.94 82 PRO A O 1
ATOM 649 N N . VAL A 1 83 ? 4.217 -0.458 -8.577 1.00 95.56 83 VAL A N 1
ATOM 650 C CA . VAL A 1 83 ? 2.835 -0.717 -8.158 1.00 95.56 83 VAL A CA 1
ATOM 651 C C . VAL A 1 83 ? 2.151 -1.602 -9.195 1.00 95.56 83 VAL A C 1
ATOM 653 O O . VAL A 1 83 ? 2.005 -1.221 -10.353 1.00 95.56 83 VAL A O 1
ATOM 656 N N . VAL A 1 84 ? 1.704 -2.781 -8.770 1.00 97.50 84 VAL A N 1
ATOM 657 C CA . VAL A 1 84 ? 0.865 -3.683 -9.561 1.00 97.50 84 VAL A CA 1
ATOM 658 C C . VAL A 1 84 ? -0.593 -3.334 -9.299 1.00 97.50 84 VAL A C 1
ATOM 660 O O . VAL A 1 84 ? -1.067 -3.420 -8.167 1.00 97.50 84 VAL A O 1
ATOM 663 N N . VAL A 1 85 ? -1.316 -2.947 -10.345 1.00 97.50 85 VAL A N 1
ATOM 664 C CA . VAL A 1 85 ? -2.739 -2.601 -10.255 1.00 97.50 85 VAL A CA 1
ATOM 665 C C . VAL A 1 85 ? -3.577 -3.772 -10.750 1.00 97.50 85 VAL A C 1
ATOM 667 O O . VAL A 1 85 ? -3.413 -4.219 -11.885 1.00 97.50 85 VAL A O 1
ATOM 670 N N . ILE A 1 86 ? -4.498 -4.256 -9.915 1.00 97.69 86 ILE A N 1
ATOM 671 C CA . ILE A 1 86 ? -5.424 -5.323 -10.300 1.00 97.69 86 ILE A CA 1
ATOM 672 C C . ILE A 1 86 ? -6.658 -4.700 -10.948 1.00 97.69 86 ILE A C 1
ATOM 674 O O . ILE A 1 86 ? -7.565 -4.213 -10.269 1.00 97.69 86 ILE A O 1
ATOM 678 N N . LYS A 1 87 ? -6.669 -4.699 -12.282 1.00 96.81 87 LYS A N 1
ATOM 679 C CA . LYS A 1 87 ? -7.808 -4.246 -13.083 1.00 96.81 87 LYS A CA 1
ATOM 680 C C . LYS A 1 87 ? -9.056 -5.085 -12.775 1.00 96.81 87 LYS A C 1
ATOM 682 O O . LYS A 1 87 ? -8.953 -6.292 -12.577 1.00 96.81 87 LYS A O 1
ATOM 687 N N . ASP A 1 88 ? -10.212 -4.428 -12.783 1.00 97.25 88 ASP A N 1
ATOM 688 C CA . ASP A 1 88 ? -11.538 -4.999 -12.535 1.00 97.25 88 ASP A CA 1
ATOM 689 C C . ASP A 1 88 ? -11.704 -5.526 -11.095 1.00 97.25 88 ASP A C 1
ATOM 691 O O . ASP A 1 88 ? -12.616 -6.298 -10.804 1.00 97.25 88 ASP A O 1
ATOM 695 N N . SER A 1 89 ? -10.840 -5.077 -10.170 1.00 97.69 89 SER A N 1
ATOM 696 C CA . SER A 1 89 ? -11.032 -5.291 -8.731 1.00 97.69 89 SER A CA 1
ATOM 697 C C . SER A 1 89 ? -11.983 -4.270 -8.111 1.00 97.69 89 SER A C 1
ATOM 699 O O . SER A 1 89 ? -12.516 -4.540 -7.043 1.00 97.69 89 SER A O 1
ATOM 701 N N . GLY A 1 90 ? -12.244 -3.137 -8.776 1.00 97.00 90 GLY A N 1
ATOM 702 C CA . GLY A 1 90 ? -13.180 -2.108 -8.325 1.00 97.00 90 GLY A CA 1
ATOM 703 C C . GLY A 1 90 ? -12.524 -0.790 -7.901 1.00 97.00 90 GLY A C 1
ATOM 704 O O . GLY A 1 90 ? -11.306 -0.655 -7.782 1.00 97.00 90 GLY A O 1
ATOM 705 N N . ARG A 1 91 ? -13.369 0.212 -7.628 1.00 97.25 91 ARG A N 1
ATOM 706 C CA . ARG A 1 91 ? -13.019 1.501 -6.994 1.00 97.25 91 ARG A CA 1
ATOM 707 C C . ARG A 1 91 ? -11.773 2.180 -7.603 1.00 97.25 91 ARG A C 1
ATOM 709 O O . ARG A 1 91 ? -11.772 2.489 -8.793 1.00 97.25 91 ARG A O 1
ATOM 716 N N . ALA A 1 92 ? -10.764 2.505 -6.787 1.00 97.50 92 ALA A N 1
ATOM 717 C CA . ALA A 1 92 ? -9.591 3.265 -7.217 1.00 97.50 92 ALA A CA 1
ATOM 718 C C . ALA A 1 92 ? -8.718 2.490 -8.218 1.00 97.50 92 ALA A C 1
ATOM 720 O O . ALA A 1 92 ? -8.228 3.093 -9.171 1.00 97.50 92 ALA A O 1
ATOM 721 N N . ALA A 1 93 ? -8.567 1.174 -8.051 1.00 98.00 93 ALA A N 1
ATOM 722 C CA . ALA A 1 93 ? -7.794 0.326 -8.955 1.00 98.00 93 ALA A CA 1
ATOM 723 C C . ALA A 1 93 ? -8.293 0.421 -10.405 1.00 98.00 93 ALA A C 1
ATOM 725 O O . ALA A 1 93 ? -7.499 0.633 -11.321 1.00 98.00 93 ALA A O 1
ATOM 726 N N . ASP A 1 94 ? -9.610 0.369 -10.617 1.00 97.62 94 ASP A N 1
ATOM 727 C CA . ASP A 1 94 ? -10.196 0.458 -11.960 1.00 97.62 94 ASP A CA 1
ATOM 728 C C . ASP A 1 94 ? -10.022 1.841 -12.588 1.00 97.62 94 ASP A C 1
ATOM 730 O O . ASP A 1 94 ? -9.842 1.954 -13.803 1.00 97.62 94 ASP A O 1
ATOM 734 N N . LEU A 1 95 ? -10.079 2.901 -11.776 1.00 96.44 95 LEU A N 1
ATOM 735 C CA . LEU A 1 95 ? -9.819 4.262 -12.242 1.00 96.44 95 LEU A CA 1
ATOM 736 C C . LEU A 1 95 ? -8.377 4.386 -12.743 1.00 96.44 95 LEU A C 1
ATOM 738 O O . LEU A 1 95 ? -8.156 4.847 -13.862 1.00 96.44 95 LEU A O 1
ATOM 742 N N . VAL A 1 96 ? -7.411 3.941 -11.935 1.00 96.06 96 VAL A N 1
ATOM 743 C CA . VAL A 1 96 ? -5.984 3.980 -12.283 1.00 96.06 96 VAL A CA 1
ATOM 744 C C . VAL A 1 96 ? -5.711 3.140 -13.531 1.00 96.06 96 VAL A C 1
ATOM 746 O O . VAL A 1 96 ? -5.055 3.622 -14.450 1.00 96.06 96 VAL A O 1
ATOM 749 N N . ALA A 1 97 ? -6.267 1.928 -13.615 1.00 96.19 97 ALA A N 1
ATOM 750 C CA . ALA A 1 97 ? -6.094 1.051 -14.771 1.00 96.19 97 ALA A CA 1
ATOM 751 C C . ALA A 1 97 ? -6.646 1.667 -16.071 1.00 96.19 97 ALA A C 1
ATOM 753 O O . ALA A 1 97 ? -5.997 1.588 -17.114 1.00 96.19 97 ALA A O 1
ATOM 754 N N . LYS A 1 98 ? -7.823 2.309 -16.020 1.00 95.75 98 LYS A N 1
ATOM 755 C CA . LYS A 1 98 ? -8.416 3.002 -17.179 1.00 95.75 98 LYS A CA 1
ATOM 756 C C . LYS A 1 98 ? -7.578 4.195 -17.620 1.00 95.75 98 LYS A C 1
ATOM 758 O O . LYS A 1 98 ? -7.322 4.338 -18.809 1.00 95.75 98 LYS A O 1
ATOM 763 N N . LEU A 1 99 ? -7.145 5.033 -16.677 1.00 95.19 99 LEU A N 1
ATOM 764 C CA . LEU A 1 99 ? -6.299 6.186 -16.987 1.00 95.19 99 LEU A CA 1
ATOM 765 C C . LEU A 1 99 ? -4.973 5.738 -17.600 1.00 95.19 99 LEU A C 1
ATOM 767 O O . LEU A 1 99 ? -4.585 6.266 -18.635 1.00 95.19 99 LEU A O 1
ATOM 771 N N . HIS A 1 100 ? -4.322 4.730 -17.016 1.00 93.31 100 HIS A N 1
ATOM 772 C CA . HIS A 1 100 ? -3.086 4.179 -17.563 1.00 93.31 100 HIS A CA 1
ATOM 773 C C . HIS A 1 100 ? -3.267 3.728 -19.017 1.00 93.31 100 HIS A C 1
ATOM 775 O O . HIS A 1 100 ? -2.439 4.068 -19.852 1.00 93.31 100 HIS A O 1
ATOM 781 N N . ALA A 1 101 ? -4.358 3.024 -19.341 1.00 91.19 101 ALA A N 1
ATOM 782 C CA . ALA A 1 101 ? -4.651 2.624 -20.718 1.00 91.19 101 ALA A CA 1
ATOM 783 C C . ALA A 1 101 ? -4.796 3.832 -21.662 1.00 91.19 101 ALA A C 1
ATOM 785 O O . ALA A 1 101 ? -4.195 3.830 -22.725 1.00 91.19 101 ALA A O 1
ATOM 786 N N . CYS A 1 102 ? -5.503 4.890 -21.250 1.00 90.56 102 CYS A N 1
ATOM 787 C CA . CYS A 1 102 ? -5.686 6.093 -22.070 1.00 90.56 102 CYS A CA 1
ATOM 788 C C . CYS A 1 102 ? -4.402 6.907 -22.319 1.00 90.56 102 CYS A C 1
ATOM 790 O O . CYS A 1 102 ? -4.372 7.685 -23.265 1.00 90.56 102 CYS A O 1
ATOM 792 N N . TYR A 1 103 ? -3.394 6.805 -21.446 1.00 84.38 103 TYR A N 1
ATOM 793 C CA . TYR A 1 103 ? -2.126 7.547 -21.553 1.00 84.38 103 TYR A CA 1
ATOM 794 C C . TYR A 1 103 ? -0.958 6.699 -22.070 1.00 84.38 103 TYR A C 1
ATOM 796 O O . TYR A 1 103 ? 0.140 7.225 -22.243 1.00 84.38 103 TYR A O 1
ATOM 804 N N . SER A 1 104 ? -1.172 5.394 -22.250 1.00 77.06 104 SER A N 1
ATOM 805 C CA . SER A 1 104 ? -0.163 4.473 -22.792 1.00 77.06 104 SER A CA 1
ATOM 806 C C . SER A 1 104 ? -0.299 4.259 -24.303 1.00 77.06 104 SER A C 1
ATOM 808 O O . SER A 1 104 ? 0.558 3.591 -24.880 1.00 77.06 104 SER A O 1
ATOM 810 N N . ASP A 1 105 ? -1.353 4.815 -24.906 1.00 49.66 105 ASP A N 1
ATOM 811 C CA . ASP A 1 105 ? -1.542 4.973 -26.354 1.00 49.66 105 ASP A CA 1
ATOM 812 C C . ASP A 1 105 ? -0.979 6.328 -26.825 1.00 49.66 105 ASP A C 1
ATOM 814 O O . ASP A 1 105 ? -0.407 6.378 -27.939 1.00 49.66 105 ASP A O 1
#

Radius of gyration: 17.47 Å; chains: 1; bounding box: 49×27×47 Å

pLDDT: mean 82.99, std 14.23, range [48.94, 98.0]

Organism: NCBI:txid392033

Foldseek 3Di:
DPPPDDDDDPPDPDDDDDCPVDPDPLPCLVVVVVVVVVQQQPQPPPDPDDDDPGGDAAAAEDAADDPSVVVSVVVCVVVVHHYHQDDPSYHPSVVVVVVCVVVVD

Secondary structure (DSSP, 8-state):
--TT--PPPTT-S-------SS--GGGGHHHHHHHHHHHHH---TT--S----PPPP--EEE-S--HHHHHHHHHHHHTT--EEE-TTS-HHHHHHHHHHHHH--